Protein AF-A0A962Y8M3-F1 (afdb_monomer_lite)

pLDDT: mean 90.25, std 16.54, range [34.97, 98.0]

Structure (mmCIF, N/CA/C/O backbone):
data_AF-A0A962Y8M3-F1
#
_entry.id   AF-A0A962Y8M3-F1
#
loop_
_atom_site.group_PDB
_atom_site.id
_atom_site.type_symbol
_atom_site.label_atom_id
_atom_site.label_alt_id
_atom_site.label_comp_id
_atom_site.label_asym_id
_atom_site.label_entity_id
_atom_site.label_seq_id
_atom_site.pdbx_PDB_ins_code
_atom_site.Cartn_x
_atom_site.Cartn_y
_atom_site.Cartn_z
_atom_site.occupancy
_atom_site.B_iso_or_equiv
_atom_site.auth_seq_id
_atom_site.auth_comp_id
_atom_site.auth_asym_id
_atom_site.auth_atom_id
_atom_site.pdbx_PDB_model_num
ATOM 1 N N . MET A 1 1 ? 35.198 -25.336 -20.476 1.00 37.50 1 MET A N 1
ATOM 2 C CA . MET A 1 1 ? 34.912 -23.895 -20.653 1.00 37.50 1 MET A CA 1
ATOM 3 C C . MET A 1 1 ? 33.482 -23.810 -21.177 1.00 37.50 1 MET A C 1
ATOM 5 O O . MET A 1 1 ? 33.248 -24.312 -22.264 1.00 37.50 1 MET A O 1
ATOM 9 N N . THR A 1 2 ? 32.502 -23.750 -20.261 1.00 42.81 2 THR A N 1
ATOM 10 C CA . THR A 1 2 ? 31.630 -22.575 -19.983 1.00 42.81 2 THR A CA 1
ATOM 11 C C . THR A 1 2 ? 30.820 -22.149 -21.227 1.00 42.81 2 THR A C 1
ATOM 13 O O . THR A 1 2 ? 31.386 -21.937 -22.282 1.00 42.81 2 THR A O 1
ATOM 16 N N . ASN A 1 3 ? 29.496 -22.002 -21.209 1.00 37.78 3 ASN A N 1
ATOM 17 C CA . ASN A 1 3 ? 28.660 -21.538 -20.115 1.00 37.78 3 ASN A CA 1
ATOM 18 C C . ASN A 1 3 ? 27.204 -22.008 -20.283 1.00 37.78 3 ASN A C 1
ATOM 20 O O . ASN A 1 3 ? 26.705 -22.158 -21.398 1.00 37.78 3 ASN A O 1
ATOM 24 N N . GLY A 1 4 ? 26.555 -22.259 -19.148 1.00 36.41 4 GLY A N 1
ATOM 25 C CA . GLY A 1 4 ? 25.238 -22.865 -19.043 1.00 36.41 4 GLY A CA 1
ATOM 26 C C . GLY A 1 4 ? 24.113 -22.025 -19.641 1.00 36.41 4 GLY A C 1
ATOM 27 O O . GLY A 1 4 ? 24.076 -20.800 -19.535 1.00 36.41 4 GLY A O 1
ATOM 28 N N . LYS A 1 5 ? 23.143 -22.739 -20.213 1.00 40.09 5 LYS A N 1
ATOM 29 C CA . LYS A 1 5 ? 21.791 -22.251 -20.476 1.00 40.09 5 LYS A CA 1
ATOM 30 C C . LYS A 1 5 ? 21.163 -21.792 -19.155 1.00 40.09 5 LYS A C 1
ATOM 32 O O . LYS A 1 5 ? 20.535 -22.589 -18.465 1.00 40.09 5 LYS A O 1
ATOM 37 N N . HIS A 1 6 ? 21.289 -20.512 -18.820 1.00 37.59 6 HIS A N 1
ATOM 38 C CA . HIS A 1 6 ? 20.459 -19.878 -17.799 1.00 37.59 6 HIS A CA 1
ATOM 39 C C . HIS A 1 6 ? 19.072 -19.593 -18.399 1.00 37.59 6 HIS A C 1
ATOM 41 O O . HIS A 1 6 ? 18.704 -18.456 -18.668 1.00 37.59 6 HIS A O 1
ATOM 47 N N . HIS A 1 7 ? 18.281 -20.647 -18.619 1.00 34.97 7 HIS A N 1
ATOM 48 C CA . HIS A 1 7 ? 16.828 -20.489 -18.640 1.00 34.97 7 HIS A CA 1
ATOM 49 C C . HIS A 1 7 ? 16.402 -20.352 -17.180 1.00 34.97 7 HIS A C 1
ATOM 51 O O . HIS A 1 7 ? 16.030 -21.334 -16.538 1.00 34.97 7 HIS A O 1
ATOM 57 N N . SER A 1 8 ? 16.542 -19.150 -16.616 1.00 41.00 8 SER A N 1
ATOM 58 C CA . SER A 1 8 ? 15.908 -18.866 -15.334 1.00 41.00 8 SER A CA 1
ATOM 59 C C . SER A 1 8 ? 14.410 -18.863 -15.602 1.00 41.00 8 SER A C 1
ATOM 61 O O . SER A 1 8 ? 13.903 -17.968 -16.275 1.00 41.00 8 SER A O 1
ATOM 63 N N . LYS A 1 9 ? 13.724 -19.927 -15.176 1.00 39.00 9 LYS A N 1
ATOM 64 C CA . LYS A 1 9 ? 12.268 -20.024 -15.228 1.00 39.00 9 LYS A CA 1
ATOM 65 C C . LYS A 1 9 ? 11.717 -18.786 -14.523 1.00 39.00 9 LYS A C 1
ATOM 67 O O . LYS A 1 9 ? 11.854 -18.675 -13.307 1.00 39.00 9 LYS A O 1
ATOM 72 N N . HIS A 1 10 ? 11.131 -17.857 -15.273 1.00 41.66 10 HIS A N 1
ATOM 73 C CA . HIS A 1 10 ? 10.208 -16.898 -14.691 1.00 41.66 10 HIS A CA 1
ATOM 74 C C . HIS A 1 10 ? 9.092 -17.744 -14.089 1.00 41.66 10 HIS A C 1
ATOM 76 O O . HIS A 1 10 ? 8.301 -18.349 -14.803 1.00 41.66 10 HIS A O 1
ATOM 82 N N . GLN A 1 11 ? 9.121 -17.916 -12.771 1.00 52.88 11 GLN A N 1
ATOM 83 C CA . GLN A 1 11 ? 7.950 -18.381 -12.060 1.00 52.88 11 GLN A CA 1
ATOM 84 C C . GLN A 1 11 ? 6.928 -17.268 -12.280 1.00 52.88 11 GLN A C 1
ATOM 86 O O . GLN A 1 11 ? 7.163 -16.141 -11.837 1.00 52.88 11 GLN A O 1
ATOM 91 N N . ASP A 1 12 ? 5.901 -17.542 -13.082 1.00 65.12 12 ASP A N 1
ATOM 92 C CA . ASP A 1 12 ? 4.903 -16.542 -13.436 1.00 65.12 12 ASP A CA 1
ATOM 93 C C . ASP A 1 12 ? 4.312 -15.984 -12.142 1.00 65.12 12 ASP A C 1
ATOM 95 O O . ASP A 1 12 ? 3.720 -16.696 -11.330 1.00 65.12 12 ASP A O 1
ATOM 99 N N . PHE A 1 13 ? 4.584 -14.705 -11.896 1.00 84.56 13 PHE A N 1
ATOM 100 C CA . PHE A 1 13 ? 3.995 -13.993 -10.780 1.00 84.56 13 PHE A CA 1
ATOM 101 C C . PHE A 1 13 ? 2.519 -13.785 -11.109 1.00 84.56 13 PHE A C 1
ATOM 103 O O . PHE A 1 13 ? 2.186 -12.993 -11.994 1.00 84.56 13 PHE A O 1
ATOM 110 N N . GLU A 1 14 ? 1.652 -14.496 -10.398 1.00 92.69 14 GLU A N 1
ATOM 111 C CA . GLU A 1 14 ? 0.206 -14.367 -10.512 1.00 92.69 14 GLU A CA 1
ATOM 112 C C . GLU A 1 14 ? -0.342 -13.610 -9.301 1.00 92.69 14 GLU A C 1
ATOM 114 O O . GLU A 1 14 ? -0.019 -13.916 -8.151 1.00 92.69 14 GLU A O 1
ATOM 119 N N . ILE A 1 15 ? -1.162 -12.593 -9.568 1.00 94.00 15 ILE A N 1
ATOM 120 C CA . ILE A 1 15 ? -1.894 -11.882 -8.521 1.00 94.00 15 ILE A CA 1
ATOM 121 C C . ILE A 1 15 ? -3.098 -12.753 -8.132 1.00 94.00 15 ILE A C 1
ATOM 123 O O . ILE A 1 15 ? -3.877 -13.102 -9.022 1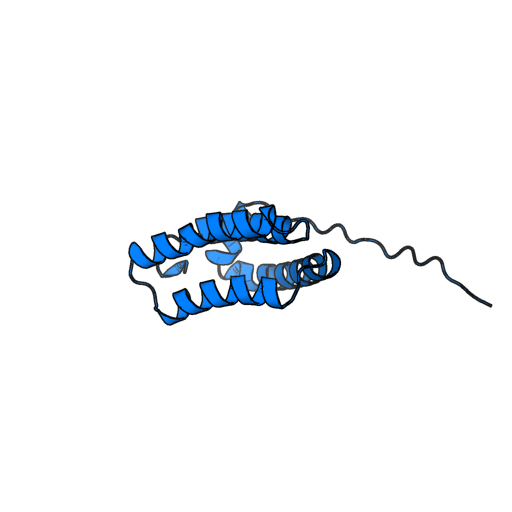.00 94.00 15 ILE A O 1
ATOM 127 N N . PRO A 1 16 ? -3.282 -13.090 -6.840 1.00 95.50 16 PRO A N 1
ATOM 128 C CA . PRO A 1 16 ? -4.456 -13.808 -6.370 1.00 95.50 16 PRO A CA 1
ATOM 129 C C . PRO A 1 16 ? -5.757 -13.110 -6.768 1.00 95.50 16 PRO A C 1
ATOM 131 O O . PRO A 1 16 ? -5.807 -11.895 -6.969 1.00 95.50 16 PRO A O 1
ATOM 134 N N . LYS A 1 17 ? -6.842 -13.882 -6.830 1.00 96.44 17 LYS A N 1
ATOM 135 C CA . LYS A 1 17 ? -8.186 -13.325 -7.023 1.00 96.44 17 LYS A CA 1
ATOM 136 C C . LYS A 1 17 ? -8.533 -12.345 -5.900 1.00 96.44 17 LYS A C 1
ATOM 138 O O . LYS A 1 17 ? -8.036 -12.476 -4.782 1.00 96.44 17 LYS A O 1
ATOM 143 N N . GLU A 1 18 ? -9.436 -11.411 -6.188 1.00 96.62 18 GLU A N 1
ATOM 144 C CA . GLU A 1 18 ? -9.833 -10.366 -5.236 1.00 96.62 18 GLU A CA 1
ATOM 145 C C . GLU A 1 18 ? -10.282 -10.922 -3.881 1.00 96.62 18 GLU A C 1
ATOM 147 O O . GLU A 1 18 ? -9.887 -10.377 -2.856 1.00 96.62 18 GLU A O 1
ATOM 152 N N . ASP A 1 19 ? -11.033 -12.025 -3.857 1.00 96.88 19 ASP A N 1
ATOM 153 C CA . ASP A 1 19 ? -11.506 -12.631 -2.606 1.00 96.88 19 ASP A CA 1
ATOM 154 C C . ASP A 1 19 ? -10.351 -13.101 -1.712 1.00 96.88 19 ASP A C 1
ATOM 156 O O . ASP A 1 19 ? -10.399 -12.919 -0.500 1.00 96.88 19 ASP A O 1
ATOM 160 N N . ALA A 1 20 ? -9.273 -13.628 -2.302 1.00 96.81 20 ALA A N 1
ATOM 161 C CA . ALA A 1 20 ? -8.084 -14.020 -1.548 1.00 96.81 20 ALA A CA 1
ATOM 162 C C . ALA A 1 20 ? -7.340 -12.794 -0.994 1.00 96.81 20 ALA A C 1
ATOM 164 O O . ALA A 1 20 ? -6.876 -12.807 0.141 1.00 96.81 20 ALA A O 1
ATOM 165 N N . LEU A 1 21 ? -7.272 -11.708 -1.771 1.00 97.50 21 LEU A N 1
ATOM 166 C CA . LEU A 1 21 ? -6.668 -10.450 -1.324 1.00 97.50 21 LEU A CA 1
ATOM 167 C C . LEU A 1 21 ? -7.466 -9.791 -0.191 1.00 97.50 21 LEU A C 1
ATOM 169 O O . LEU A 1 21 ? -6.870 -9.194 0.699 1.00 97.50 21 LEU A O 1
ATOM 173 N N . LYS A 1 22 ? -8.798 -9.911 -0.206 1.00 97.88 22 LYS A N 1
ATOM 174 C CA . LYS A 1 22 ? -9.663 -9.467 0.898 1.00 97.88 22 LYS A CA 1
ATOM 175 C C . LYS A 1 22 ? -9.513 -10.364 2.128 1.00 97.88 22 LYS A C 1
ATOM 177 O O . LYS A 1 22 ? -9.486 -9.854 3.246 1.00 97.88 22 LYS A O 1
ATOM 182 N N . ALA A 1 23 ? -9.368 -11.676 1.932 1.00 97.69 23 ALA A N 1
ATOM 183 C CA . ALA A 1 23 ? -9.146 -12.626 3.021 1.00 97.69 23 ALA A CA 1
ATOM 184 C C . ALA A 1 23 ? -7.840 -12.340 3.781 1.00 97.69 23 ALA A C 1
ATOM 186 O O . ALA A 1 23 ? -7.840 -12.407 5.001 1.00 97.69 23 ALA A O 1
ATOM 187 N N . PHE A 1 24 ? -6.776 -11.886 3.105 1.00 97.12 24 PHE A N 1
ATOM 188 C CA . PHE A 1 24 ? -5.538 -11.444 3.774 1.00 97.12 24 PHE A CA 1
ATOM 189 C C . PHE A 1 24 ? -5.732 -10.336 4.818 1.00 97.12 24 PHE A C 1
ATOM 191 O O . PHE A 1 24 ? -4.893 -10.188 5.699 1.00 97.12 24 PHE A O 1
ATOM 198 N N . VAL A 1 25 ? -6.807 -9.553 4.709 1.00 96.50 25 VAL A N 1
ATOM 199 C CA . VAL A 1 25 ? -7.135 -8.462 5.639 1.00 96.50 25 VAL A CA 1
ATOM 200 C C . VAL A 1 25 ? -8.129 -8.906 6.715 1.00 96.50 25 VAL A C 1
ATOM 202 O O . VAL A 1 25 ? -8.148 -8.345 7.800 1.00 96.50 25 VAL A O 1
ATOM 205 N N . THR A 1 26 ? -8.977 -9.889 6.412 1.00 97.06 26 THR A N 1
ATOM 206 C CA . THR A 1 26 ? -10.173 -10.207 7.216 1.00 97.06 26 THR A CA 1
ATOM 207 C C . THR A 1 26 ? -10.144 -11.591 7.861 1.00 97.06 26 THR A C 1
ATOM 209 O O . THR A 1 26 ? -10.996 -11.885 8.695 1.00 97.06 26 THR A O 1
ATOM 212 N N . ASP A 1 27 ? -9.187 -12.443 7.490 1.00 96.69 27 ASP A N 1
ATOM 213 C CA . ASP A 1 27 ? -9.045 -13.810 7.984 1.00 96.69 27 ASP A CA 1
ATOM 214 C C . ASP A 1 27 ? -7.598 -14.093 8.411 1.00 96.69 27 ASP A C 1
ATOM 216 O O . ASP A 1 27 ? -6.712 -14.343 7.584 1.00 96.69 27 ASP A O 1
ATOM 220 N N . ASP A 1 28 ? -7.381 -14.131 9.727 1.00 93.38 28 ASP A N 1
ATOM 221 C CA . ASP A 1 28 ? -6.098 -14.460 10.357 1.00 93.38 28 ASP A CA 1
ATOM 222 C C . ASP A 1 28 ? -5.537 -15.820 9.905 1.00 93.38 28 ASP A C 1
ATOM 224 O O . ASP A 1 28 ? -4.317 -16.020 9.870 1.00 93.38 28 ASP A O 1
ATOM 228 N N . GLY A 1 29 ? -6.400 -16.757 9.494 1.00 96.88 29 GLY A N 1
ATOM 229 C CA . GLY A 1 29 ? -6.003 -18.062 8.964 1.00 96.88 29 GLY A CA 1
ATOM 230 C C . GLY A 1 29 ? -5.178 -17.979 7.676 1.00 96.88 29 GLY A C 1
ATOM 231 O O . GLY A 1 29 ? -4.484 -18.934 7.316 1.00 96.88 29 GLY A O 1
ATOM 232 N N . THR A 1 30 ? -5.189 -16.830 6.996 1.00 97.19 30 THR A N 1
ATOM 233 C CA . THR A 1 30 ? -4.455 -16.607 5.745 1.00 97.19 30 THR A CA 1
ATOM 234 C C . THR A 1 30 ? -3.075 -15.968 5.931 1.00 97.19 30 THR A C 1
ATOM 236 O O . THR A 1 30 ? -2.336 -15.829 4.953 1.00 97.19 30 THR A O 1
ATOM 239 N N . ALA A 1 31 ? -2.661 -15.645 7.163 1.00 95.06 31 ALA A N 1
ATOM 240 C CA . ALA A 1 31 ? -1.435 -14.887 7.440 1.00 95.06 31 ALA A CA 1
ATOM 241 C C . ALA A 1 31 ? -0.170 -15.472 6.780 1.00 95.06 31 ALA A C 1
ATOM 243 O O . ALA A 1 31 ? 0.617 -14.746 6.171 1.00 95.06 31 ALA A O 1
ATOM 244 N N . ALA A 1 32 ? 0.020 -16.795 6.833 1.00 96.94 32 ALA A N 1
ATOM 245 C CA . ALA A 1 32 ? 1.177 -17.446 6.211 1.00 96.94 32 ALA A CA 1
ATOM 246 C C . ALA A 1 32 ? 1.184 -17.298 4.676 1.00 96.94 32 ALA A C 1
ATOM 248 O O . ALA A 1 32 ? 2.237 -17.089 4.071 1.00 96.94 32 ALA A O 1
ATOM 249 N N . GLN A 1 33 ? 0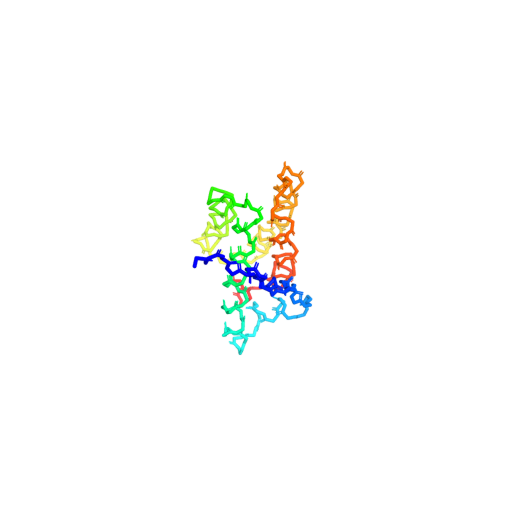.007 -17.367 4.047 1.00 96.75 33 GLN A N 1
ATOM 250 C CA . GLN A 1 33 ? -0.150 -17.187 2.602 1.00 96.75 33 GLN A CA 1
ATOM 251 C C . GLN A 1 33 ? 0.076 -15.728 2.202 1.00 96.75 33 GLN A C 1
ATOM 253 O O . GLN A 1 33 ? 0.733 -15.464 1.194 1.00 96.75 33 GLN A O 1
ATOM 258 N N . MET A 1 34 ? -0.416 -14.786 3.014 1.00 96.81 34 MET A N 1
ATOM 259 C CA . MET A 1 34 ? -0.179 -13.358 2.824 1.00 96.81 34 MET A CA 1
ATOM 260 C C . MET A 1 34 ? 1.321 -13.049 2.829 1.00 96.81 34 MET A C 1
ATOM 262 O O . MET A 1 34 ? 1.799 -12.347 1.939 1.00 96.81 34 MET A O 1
ATOM 266 N N . VAL A 1 35 ? 2.074 -13.587 3.796 1.00 97.06 35 VAL A N 1
ATOM 267 C CA . VAL A 1 35 ? 3.525 -13.358 3.904 1.00 97.06 35 VAL A CA 1
ATOM 268 C C . VAL A 1 35 ? 4.270 -13.910 2.684 1.00 97.06 35 VAL A C 1
ATOM 270 O O . VAL A 1 35 ? 5.038 -13.174 2.063 1.00 97.06 35 VAL A O 1
ATOM 273 N N . ASP A 1 36 ? 4.007 -15.157 2.280 1.00 96.81 36 ASP A N 1
ATOM 274 C CA . ASP A 1 36 ? 4.631 -15.754 1.085 1.00 96.81 36 ASP A CA 1
ATOM 275 C C . ASP A 1 36 ? 4.301 -14.963 -0.196 1.00 96.81 36 ASP A C 1
ATOM 277 O O . ASP A 1 36 ? 5.173 -14.693 -1.031 1.00 96.81 36 ASP A O 1
ATOM 281 N N . PHE A 1 37 ? 3.049 -14.519 -0.341 1.00 97.00 37 PHE A N 1
ATOM 282 C CA . PHE A 1 37 ? 2.653 -13.674 -1.462 1.00 97.00 37 PHE A CA 1
ATOM 283 C C . PHE A 1 37 ? 3.345 -12.303 -1.432 1.00 97.00 37 PHE A C 1
ATOM 285 O O . PHE A 1 37 ? 3.849 -11.852 -2.464 1.00 97.00 37 PHE A O 1
ATOM 292 N N . ALA A 1 38 ? 3.428 -11.655 -0.268 1.00 96.56 38 ALA A N 1
ATOM 293 C CA . ALA A 1 38 ? 4.085 -10.360 -0.107 1.00 96.56 38 ALA A CA 1
ATOM 294 C C . ALA A 1 38 ? 5.574 -10.422 -0.481 1.00 96.56 38 ALA A C 1
ATOM 296 O O . ALA A 1 38 ? 6.087 -9.502 -1.124 1.00 96.56 38 ALA A O 1
ATOM 297 N N . GLU A 1 39 ? 6.265 -11.523 -0.171 1.00 97.25 39 GLU A N 1
ATOM 298 C CA . GLU A 1 39 ? 7.646 -11.731 -0.613 1.00 97.25 39 GLU A CA 1
ATOM 299 C C . GLU A 1 39 ? 7.771 -11.826 -2.140 1.00 97.25 39 GLU A C 1
ATOM 301 O O . GLU A 1 39 ? 8.662 -11.215 -2.745 1.00 97.25 39 GLU A O 1
ATOM 306 N N . LYS A 1 40 ? 6.878 -12.589 -2.783 1.00 96.75 40 LYS A N 1
ATOM 307 C CA . LYS A 1 40 ? 6.839 -12.730 -4.248 1.00 96.75 40 LYS A CA 1
ATOM 308 C C . LYS A 1 40 ? 6.531 -11.394 -4.918 1.00 96.75 40 LYS A C 1
ATOM 310 O O . LYS A 1 40 ? 7.218 -11.021 -5.870 1.00 96.75 40 LYS A O 1
ATOM 315 N N . LEU A 1 41 ? 5.564 -10.650 -4.383 1.00 96.56 41 LEU A N 1
ATOM 316 C CA . LEU A 1 41 ? 5.236 -9.302 -4.832 1.00 96.56 41 LEU A CA 1
ATOM 317 C C . LEU A 1 41 ? 6.442 -8.371 -4.679 1.00 96.56 41 LEU A C 1
ATOM 319 O O . LEU A 1 41 ? 6.800 -7.689 -5.632 1.00 96.56 41 LEU A O 1
ATOM 323 N N . GLY A 1 42 ? 7.128 -8.381 -3.534 1.00 95.94 42 GLY A N 1
ATOM 324 C CA . GLY A 1 42 ? 8.321 -7.562 -3.307 1.00 95.94 42 GLY A CA 1
ATOM 325 C C . GLY A 1 42 ? 9.418 -7.800 -4.351 1.00 95.94 42 GLY A C 1
ATOM 326 O O . GLY A 1 42 ? 9.974 -6.841 -4.895 1.00 95.94 42 GLY A O 1
ATOM 327 N N . ARG A 1 43 ? 9.682 -9.068 -4.699 1.00 96.25 43 ARG A N 1
ATOM 328 C CA . ARG A 1 43 ? 10.608 -9.434 -5.787 1.00 96.25 43 ARG A CA 1
ATOM 329 C C . ARG A 1 43 ? 10.126 -8.902 -7.139 1.00 96.25 43 ARG A C 1
ATOM 331 O O . ARG A 1 43 ? 10.879 -8.209 -7.817 1.00 96.25 43 ARG A O 1
ATOM 338 N N . LYS A 1 44 ? 8.851 -9.119 -7.479 1.00 95.75 44 LYS A N 1
ATOM 339 C CA . LYS A 1 44 ? 8.247 -8.607 -8.719 1.00 95.75 44 LYS A CA 1
ATOM 340 C C . LYS A 1 44 ? 8.350 -7.084 -8.834 1.00 95.75 44 LYS A C 1
ATOM 342 O O . LYS A 1 44 ? 8.676 -6.580 -9.907 1.00 95.75 44 LYS A O 1
ATOM 347 N N . LEU A 1 4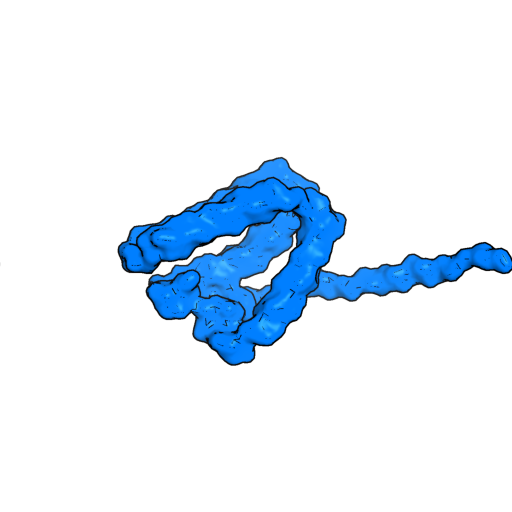5 ? 8.085 -6.344 -7.757 1.00 96.31 45 LEU A N 1
ATOM 348 C CA . LEU A 1 45 ? 8.160 -4.880 -7.741 1.00 96.31 45 LEU A CA 1
ATOM 349 C C . LEU A 1 45 ? 9.593 -4.394 -7.982 1.00 96.31 45 LEU A C 1
ATOM 351 O O . LEU A 1 45 ? 9.799 -3.467 -8.768 1.00 96.31 45 LEU A O 1
ATOM 355 N N . LYS A 1 46 ? 10.583 -5.051 -7.367 1.00 96.06 46 LYS A N 1
ATOM 356 C CA . LYS A 1 46 ? 12.004 -4.772 -7.609 1.00 96.06 46 LYS A CA 1
ATOM 357 C C . LYS A 1 46 ? 12.375 -5.008 -9.074 1.00 96.06 46 LYS A C 1
ATOM 359 O O . LYS A 1 46 ? 12.943 -4.117 -9.701 1.00 96.06 46 LYS A O 1
ATOM 364 N N . ASP A 1 47 ? 12.008 -6.164 -9.622 1.00 96.06 47 ASP A N 1
ATOM 365 C CA . ASP A 1 47 ? 12.293 -6.529 -11.018 1.00 96.06 47 ASP A CA 1
ATOM 366 C C . ASP A 1 47 ? 11.581 -5.599 -12.014 1.00 96.06 47 ASP A C 1
ATOM 368 O O . ASP A 1 47 ? 12.033 -5.396 -13.139 1.00 96.06 47 ASP A O 1
ATOM 372 N N . SER A 1 48 ? 10.488 -4.976 -11.572 1.00 95.94 48 SER A N 1
ATOM 373 C CA . SER A 1 48 ? 9.701 -4.008 -12.335 1.00 95.94 48 SER A CA 1
ATOM 374 C C . SER A 1 48 ? 10.096 -2.555 -12.030 1.00 95.94 48 SER A C 1
ATOM 376 O O . SER A 1 48 ? 9.286 -1.651 -12.227 1.00 95.94 48 SER A O 1
ATOM 378 N N . ASN A 1 49 ? 11.323 -2.306 -11.552 1.00 97.12 49 ASN A N 1
ATOM 379 C CA . ASN A 1 49 ? 11.908 -0.978 -11.314 1.00 97.12 49 ASN A CA 1
ATOM 380 C C . ASN A 1 49 ? 11.119 -0.073 -10.348 1.00 97.12 49 ASN A C 1
ATOM 382 O O . ASN A 1 49 ? 11.114 1.155 -10.497 1.00 97.12 49 ASN A O 1
ATOM 386 N N . VAL A 1 50 ? 10.436 -0.645 -9.355 1.00 97.69 50 VAL A N 1
ATOM 387 C CA . VAL A 1 50 ? 9.847 0.141 -8.264 1.00 97.69 50 VAL A CA 1
ATOM 388 C C . VAL A 1 50 ? 10.941 0.511 -7.267 1.00 97.69 50 VAL A C 1
ATOM 390 O O . VAL A 1 50 ? 11.634 -0.347 -6.726 1.00 97.69 50 VAL A O 1
ATOM 393 N N . THR A 1 51 ? 11.117 1.809 -7.026 1.00 97.19 51 THR A N 1
ATOM 394 C CA . THR A 1 51 ? 12.168 2.307 -6.135 1.00 97.19 51 THR A CA 1
ATOM 395 C C . THR A 1 51 ? 11.746 2.231 -4.672 1.00 97.19 51 THR A C 1
ATOM 397 O O . THR A 1 51 ? 10.566 2.348 -4.329 1.00 97.19 51 THR A O 1
ATOM 400 N N . THR A 1 52 ? 12.727 2.150 -3.773 1.00 96.56 52 THR A N 1
ATOM 401 C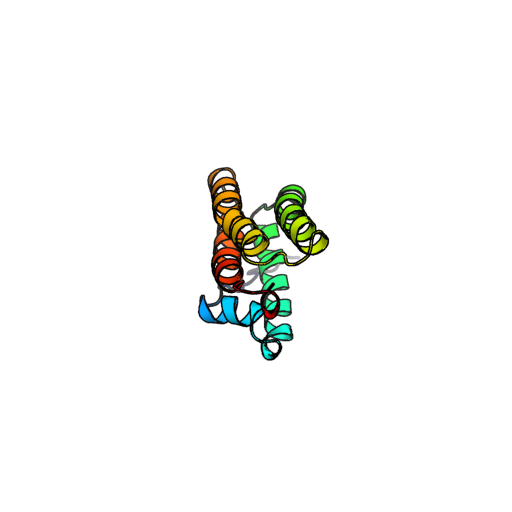 CA . THR A 1 52 ? 12.492 2.216 -2.324 1.00 96.56 52 THR A CA 1
ATOM 402 C C . THR A 1 52 ? 11.728 3.478 -1.922 1.00 96.56 52 THR A C 1
ATOM 404 O O . THR A 1 52 ? 10.894 3.433 -1.023 1.00 96.56 52 THR A O 1
ATOM 407 N N . SER A 1 53 ? 11.973 4.606 -2.593 1.00 96.19 53 SER A N 1
ATOM 408 C CA . SER A 1 53 ? 11.273 5.869 -2.339 1.00 96.19 53 SER A CA 1
ATOM 409 C C . SER A 1 53 ? 9.785 5.777 -2.680 1.00 96.19 53 SER A C 1
ATOM 411 O O . SER A 1 53 ? 8.952 6.282 -1.932 1.00 96.19 53 SER A O 1
ATOM 413 N N . GLN A 1 54 ? 9.432 5.094 -3.774 1.00 95.56 54 GLN A N 1
ATOM 414 C CA . GLN A 1 54 ? 8.034 4.869 -4.154 1.00 95.56 54 GLN A CA 1
ATOM 415 C C . GLN A 1 54 ? 7.315 3.979 -3.132 1.00 95.56 54 GLN A C 1
ATOM 417 O O . GLN A 1 54 ? 6.225 4.335 -2.685 1.00 95.56 54 GLN A O 1
ATOM 422 N N . ILE A 1 55 ? 7.956 2.890 -2.691 1.00 95.12 55 ILE A N 1
ATOM 423 C CA . ILE A 1 55 ? 7.422 2.032 -1.620 1.00 95.12 55 ILE A CA 1
ATOM 424 C C . ILE A 1 55 ? 7.262 2.819 -0.315 1.00 95.12 55 ILE A C 1
ATOM 426 O O . ILE A 1 55 ? 6.198 2.789 0.298 1.00 95.12 55 ILE A O 1
ATOM 430 N N . ARG A 1 56 ? 8.286 3.583 0.087 1.00 95.06 56 ARG A N 1
ATOM 431 C CA . ARG A 1 56 ? 8.271 4.402 1.309 1.00 95.06 56 ARG A CA 1
ATOM 432 C C . ARG A 1 56 ? 7.137 5.423 1.305 1.00 95.06 56 ARG A C 1
ATOM 434 O O . ARG A 1 56 ? 6.538 5.650 2.349 1.00 95.06 56 ARG A O 1
ATOM 441 N N . ASN A 1 57 ? 6.829 6.019 0.157 1.00 92.62 57 ASN A N 1
ATOM 442 C CA . ASN A 1 57 ? 5.724 6.969 0.044 1.00 92.62 57 ASN A CA 1
ATOM 443 C C . ASN A 1 57 ? 4.363 6.295 0.267 1.00 92.62 57 ASN A C 1
ATOM 445 O O . ASN A 1 57 ? 3.519 6.855 0.964 1.00 92.62 57 ASN A O 1
ATOM 449 N N . ALA A 1 58 ? 4.150 5.096 -0.286 1.00 91.94 58 ALA A N 1
ATOM 450 C CA . ALA A 1 58 ? 2.920 4.335 -0.068 1.00 91.94 58 ALA A CA 1
ATOM 451 C C . ALA A 1 58 ? 2.803 3.860 1.392 1.00 91.94 58 ALA A C 1
ATOM 453 O O . ALA A 1 58 ? 1.834 4.198 2.073 1.00 91.94 58 ALA A O 1
ATOM 454 N N . TYR A 1 59 ? 3.830 3.169 1.896 1.00 93.75 59 TYR A N 1
ATOM 455 C CA . TYR A 1 59 ? 3.882 2.661 3.270 1.00 93.75 59 TYR A CA 1
ATOM 456 C C . TYR A 1 59 ? 3.773 3.781 4.309 1.00 93.75 59 TYR A C 1
ATOM 458 O O . TYR A 1 59 ? 3.016 3.671 5.264 1.00 93.75 59 TYR A O 1
ATOM 466 N N . GLY A 1 60 ? 4.477 4.898 4.108 1.00 94.88 60 GLY A N 1
ATOM 467 C CA . GLY A 1 60 ? 4.451 6.027 5.033 1.00 94.88 60 GLY A CA 1
ATOM 468 C C . GLY A 1 60 ? 3.070 6.668 5.170 1.00 94.88 60 GLY A C 1
ATOM 469 O O . GLY A 1 60 ? 2.747 7.175 6.239 1.00 94.88 60 GLY A O 1
ATOM 470 N N . ASN A 1 61 ? 2.237 6.632 4.125 1.00 92.31 61 ASN A N 1
ATOM 471 C CA . ASN A 1 61 ? 0.855 7.100 4.220 1.00 92.31 61 ASN A CA 1
ATOM 472 C C . ASN A 1 61 ? -0.006 6.141 5.047 1.00 92.31 61 ASN A C 1
ATOM 474 O O . ASN A 1 61 ? -0.723 6.609 5.923 1.00 92.31 61 ASN A O 1
ATOM 478 N N . MET A 1 62 ? 0.109 4.828 4.817 1.00 93.19 62 MET A N 1
ATOM 479 C CA . MET A 1 62 ? -0.595 3.822 5.621 1.00 93.19 62 MET A CA 1
ATOM 480 C C . MET A 1 62 ? -0.166 3.895 7.091 1.00 93.19 62 MET A C 1
ATOM 482 O O . MET A 1 62 ? -1.005 4.000 7.978 1.00 93.19 62 MET A O 1
ATOM 486 N N . LYS A 1 63 ? 1.144 3.978 7.352 1.00 95.06 63 LYS A N 1
ATOM 487 C CA . LYS A 1 63 ? 1.685 4.045 8.714 1.00 95.06 63 LYS A CA 1
ATOM 488 C C . LYS A 1 63 ? 1.209 5.278 9.486 1.00 95.06 63 LYS A C 1
ATOM 490 O O . LYS A 1 63 ? 1.026 5.209 10.693 1.00 95.06 63 LYS A O 1
ATOM 495 N N . LYS A 1 64 ? 0.992 6.413 8.811 1.00 95.25 64 LYS A N 1
ATOM 496 C CA . LYS A 1 64 ? 0.403 7.610 9.440 1.00 95.25 64 LYS A CA 1
ATOM 497 C C . LYS A 1 64 ? -1.046 7.387 9.873 1.00 95.25 64 LYS A C 1
ATOM 499 O O . LYS A 1 64 ? -1.425 7.893 10.926 1.00 95.25 64 LYS A O 1
ATOM 504 N N . LEU A 1 65 ? -1.834 6.664 9.074 1.00 94.69 65 LEU A N 1
ATOM 505 C CA . LEU A 1 65 ? -3.206 6.300 9.438 1.00 94.69 65 LEU A CA 1
ATOM 506 C C . LEU A 1 65 ? -3.198 5.353 10.635 1.00 94.69 65 LEU A C 1
ATOM 508 O O . LEU A 1 65 ? -3.871 5.629 11.619 1.00 94.69 65 LEU A O 1
ATOM 512 N N . GLU A 1 66 ? -2.361 4.315 10.586 1.00 93.19 66 GLU A N 1
ATOM 513 C CA . GLU A 1 66 ? -2.185 3.356 11.683 1.00 93.19 66 GLU A CA 1
ATOM 514 C C . GLU A 1 66 ? -1.819 4.070 12.998 1.00 93.19 66 GLU A C 1
ATOM 516 O O . GLU A 1 66 ? -2.470 3.874 14.018 1.00 93.19 66 GLU A O 1
ATOM 521 N N . LEU A 1 67 ? -0.843 4.988 12.965 1.00 95.94 67 LEU A N 1
ATOM 522 C CA . LEU A 1 67 ? -0.436 5.778 14.136 1.00 95.94 67 LEU A CA 1
ATOM 523 C C . LEU A 1 67 ? -1.528 6.725 14.660 1.00 95.94 67 LEU A C 1
ATOM 525 O O . LEU A 1 67 ? -1.484 7.109 15.826 1.00 95.94 67 LEU A O 1
ATOM 529 N N . SER A 1 68 ? -2.470 7.136 13.809 1.00 94.81 68 SER A N 1
ATOM 530 C CA . SER A 1 68 ? -3.597 7.992 14.210 1.00 94.81 68 SER A CA 1
ATOM 531 C C . SER A 1 68 ? -4.744 7.196 14.847 1.00 94.81 68 SER A C 1
ATOM 533 O O . SER A 1 68 ? -5.615 7.796 15.484 1.00 94.81 68 SER A O 1
ATOM 535 N N . GLY A 1 69 ? -4.730 5.868 14.689 1.00 94.88 69 GLY A N 1
ATOM 536 C CA . GLY A 1 69 ? -5.758 4.952 15.168 1.00 94.88 69 GLY A CA 1
ATOM 537 C C . GLY A 1 69 ? -7.050 4.983 14.346 1.00 94.88 69 GLY A C 1
ATOM 538 O O . GLY A 1 69 ? -7.264 5.838 13.476 1.00 94.88 69 GLY A O 1
ATOM 539 N N . TRP A 1 70 ? -7.942 4.034 14.636 1.00 95.94 70 TRP A N 1
ATOM 540 C CA . TRP A 1 70 ? -9.271 3.996 14.039 1.00 95.94 70 TRP A CA 1
ATOM 541 C C . TRP A 1 70 ? -10.187 5.059 14.660 1.00 95.94 70 TRP A C 1
ATOM 543 O O . TRP A 1 70 ? -10.411 5.104 15.865 1.00 95.94 70 TRP A O 1
ATOM 553 N N . GLN A 1 71 ? -10.737 5.932 13.818 1.00 96.12 71 GLN A N 1
ATOM 554 C CA . GLN A 1 71 ? -11.630 7.035 14.188 1.00 96.12 71 GLN A CA 1
ATOM 555 C C . GLN A 1 71 ? -12.982 6.899 13.469 1.00 96.12 71 GLN A C 1
ATOM 557 O O . GLN A 1 71 ? -13.599 7.889 13.063 1.00 96.12 71 GLN A O 1
ATOM 562 N N . GLY A 1 72 ? -13.426 5.659 13.244 1.00 95.38 72 GLY A N 1
ATOM 563 C CA . GLY A 1 72 ? -14.669 5.360 12.540 1.00 95.38 72 GLY A CA 1
ATOM 564 C C . GLY A 1 72 ? -14.628 5.777 11.070 1.00 95.38 72 GLY A C 1
ATOM 565 O O . GLY A 1 72 ? -13.640 5.577 10.359 1.00 95.38 72 GLY A O 1
ATOM 566 N N . THR A 1 73 ? -15.707 6.417 10.617 1.00 94.56 73 THR A N 1
ATOM 567 C CA . THR A 1 73 ? -15.903 6.819 9.213 1.00 94.56 73 THR A CA 1
ATOM 568 C C . THR A 1 73 ? -14.799 7.733 8.681 1.00 94.56 73 THR A C 1
ATOM 570 O O . THR A 1 73 ? -14.545 7.760 7.474 1.00 94.56 73 THR A O 1
ATOM 573 N N . ARG A 1 74 ? -14.106 8.468 9.562 1.00 95.62 74 ARG A N 1
ATOM 574 C CA . ARG A 1 74 ? -12.955 9.285 9.176 1.00 95.62 74 ARG A CA 1
ATOM 575 C C . ARG A 1 74 ? -11.798 8.422 8.674 1.00 95.62 74 ARG A C 1
ATOM 577 O O . ARG A 1 74 ? -11.340 8.654 7.556 1.00 95.62 74 ARG A O 1
ATOM 584 N N . THR A 1 75 ? -11.356 7.441 9.462 1.00 96.38 75 THR A N 1
ATOM 585 C CA . THR A 1 75 ? -10.253 6.545 9.079 1.00 96.38 75 THR A CA 1
ATOM 586 C C . THR A 1 75 ? -10.635 5.737 7.848 1.00 96.38 75 THR A C 1
ATOM 588 O O . THR A 1 75 ? -9.866 5.700 6.891 1.00 96.38 75 THR A O 1
ATOM 591 N N . GLN A 1 76 ? -11.866 5.220 7.793 1.00 95.62 76 GLN A N 1
ATOM 592 C CA . GLN A 1 76 ? -12.381 4.517 6.616 1.00 95.62 76 GLN A CA 1
ATOM 593 C C . GLN A 1 76 ? -12.274 5.369 5.338 1.00 95.62 76 GLN A C 1
ATOM 595 O O . GLN A 1 76 ? -11.758 4.917 4.314 1.00 95.62 76 GLN A O 1
ATOM 600 N N . ARG A 1 77 ? -12.690 6.644 5.388 1.00 96.44 77 ARG A N 1
ATOM 601 C CA . ARG A 1 77 ? -12.559 7.565 4.247 1.00 96.44 77 ARG A CA 1
ATOM 602 C C . ARG A 1 77 ? -11.097 7.800 3.865 1.00 96.44 77 ARG A C 1
ATOM 604 O O . ARG A 1 77 ? -10.777 7.886 2.682 1.00 96.44 77 ARG A O 1
ATOM 611 N N . GLU A 1 78 ? -10.212 7.953 4.844 1.00 96.88 78 GLU A N 1
ATOM 612 C CA . GLU A 1 78 ? -8.786 8.199 4.608 1.00 96.88 78 GLU A CA 1
ATOM 613 C C . GLU A 1 78 ? -8.071 6.981 3.998 1.00 96.88 78 GLU A C 1
ATOM 615 O O . GLU A 1 78 ? -7.237 7.161 3.103 1.00 96.88 78 GLU A O 1
ATOM 620 N N . VAL A 1 79 ? -8.456 5.766 4.400 1.00 96.94 79 VAL A N 1
ATOM 621 C CA . VAL A 1 79 ? -8.024 4.496 3.796 1.00 96.94 79 VAL A CA 1
ATOM 622 C C . VAL A 1 79 ? -8.515 4.390 2.349 1.00 96.94 79 VAL A C 1
ATOM 624 O O . VAL A 1 79 ? -7.711 4.161 1.446 1.00 96.94 79 VAL A O 1
ATOM 627 N N . LEU A 1 80 ? -9.791 4.691 2.074 1.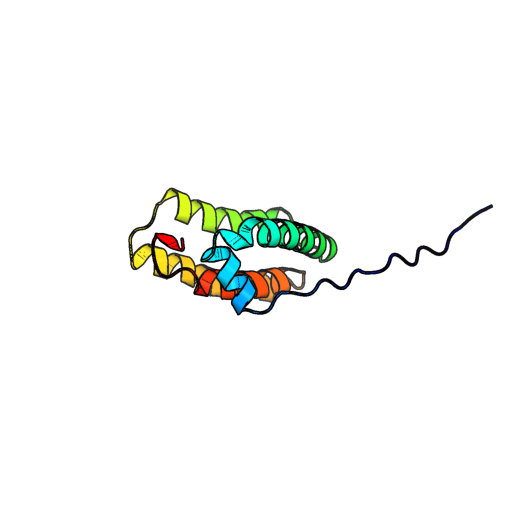00 97.06 80 LEU A N 1
ATOM 628 C CA . LEU A 1 80 ? -10.329 4.710 0.704 1.00 97.06 80 LEU A CA 1
ATOM 629 C C . LEU A 1 80 ? -9.587 5.698 -0.215 1.00 97.06 80 LEU A C 1
ATOM 631 O O . LEU A 1 80 ? -9.376 5.420 -1.399 1.00 97.06 80 LEU A O 1
ATOM 635 N N . LEU A 1 81 ? -9.118 6.833 0.319 1.00 96.88 81 LEU A N 1
ATOM 636 C CA . LEU A 1 81 ? -8.316 7.813 -0.426 1.00 96.88 81 LEU A CA 1
ATOM 637 C C . LEU A 1 81 ? -6.914 7.307 -0.810 1.00 96.88 81 LEU A C 1
ATOM 639 O O . LEU A 1 81 ? -6.230 7.957 -1.608 1.00 96.88 81 LEU A O 1
ATOM 643 N N . LEU A 1 82 ? -6.467 6.151 -0.313 1.00 96.56 82 LEU A N 1
ATOM 644 C CA . LEU A 1 82 ? -5.250 5.504 -0.804 1.00 96.56 82 LEU A CA 1
ATOM 645 C C . LEU A 1 82 ? -5.411 5.012 -2.253 1.00 96.56 82 LEU A C 1
ATOM 647 O O . LEU A 1 82 ? -4.449 5.107 -3.017 1.00 96.56 82 LEU A O 1
ATOM 651 N N . LYS A 1 83 ? -6.616 4.601 -2.682 1.00 97.31 83 LYS A N 1
ATOM 652 C CA . LYS A 1 83 ? -6.888 4.136 -4.059 1.00 97.31 83 LYS A CA 1
ATOM 653 C C . LYS A 1 83 ? -6.546 5.190 -5.125 1.00 97.31 83 LYS A C 1
ATOM 655 O O . LYS A 1 83 ? -5.720 4.897 -5.993 1.00 97.31 83 LYS A O 1
ATOM 660 N N . PRO A 1 84 ? -7.089 6.429 -5.089 1.00 97.50 84 PRO A N 1
ATOM 661 C CA . PRO A 1 84 ? -6.735 7.449 -6.077 1.00 97.50 84 PRO A CA 1
ATOM 662 C C . PRO A 1 84 ? -5.258 7.868 -6.004 1.00 97.50 84 PRO A C 1
ATOM 664 O O . PRO A 1 84 ? -4.664 8.185 -7.033 1.00 97.50 84 PRO A O 1
ATOM 667 N N . ARG A 1 85 ? -4.625 7.822 -4.822 1.00 95.50 85 ARG A N 1
ATOM 668 C CA . ARG A 1 85 ? -3.184 8.102 -4.675 1.00 95.50 85 ARG A CA 1
ATOM 669 C C . ARG A 1 85 ? -2.327 7.042 -5.369 1.00 95.50 85 ARG A C 1
ATOM 671 O O . ARG A 1 85 ? -1.404 7.396 -6.102 1.00 95.50 85 ARG A O 1
ATOM 678 N N . LEU A 1 86 ? -2.648 5.762 -5.174 1.00 95.88 86 LEU A N 1
ATOM 679 C CA . LEU A 1 86 ? -1.987 4.645 -5.853 1.00 95.88 86 LEU A CA 1
ATOM 680 C C . LEU A 1 86 ? -2.231 4.692 -7.364 1.00 95.88 86 LEU A C 1
ATOM 682 O O . LEU A 1 86 ? -1.288 4.527 -8.132 1.00 95.88 86 LEU A O 1
ATOM 686 N N . ALA A 1 87 ? -3.459 4.992 -7.796 1.00 96.88 87 ALA A N 1
ATOM 687 C CA . ALA A 1 87 ? -3.793 5.149 -9.210 1.00 96.88 87 ALA A CA 1
ATOM 688 C C . ALA A 1 87 ? -2.982 6.267 -9.878 1.00 96.88 87 ALA A C 1
ATOM 690 O O . ALA A 1 87 ? -2.436 6.062 -10.962 1.00 96.88 87 ALA A O 1
ATOM 691 N N . TYR A 1 88 ? -2.840 7.421 -9.219 1.00 96.38 88 TYR A N 1
ATOM 692 C CA . TYR A 1 88 ? -1.992 8.502 -9.716 1.00 96.38 88 TYR A CA 1
ATOM 693 C C . TYR A 1 88 ? -0.518 8.087 -9.787 1.00 96.38 88 TYR A C 1
ATOM 695 O O . TYR A 1 88 ? 0.137 8.330 -10.799 1.00 96.38 88 TYR A O 1
ATOM 703 N N . ALA A 1 89 ? 0.009 7.432 -8.747 1.00 94.94 89 ALA A N 1
ATOM 704 C CA . ALA A 1 89 ? 1.396 6.971 -8.731 1.00 94.94 89 ALA A CA 1
ATOM 705 C C . ALA A 1 89 ? 1.678 5.953 -9.853 1.00 94.94 89 ALA A C 1
ATOM 707 O O . ALA A 1 89 ? 2.671 6.099 -10.564 1.00 94.94 89 ALA A O 1
ATOM 708 N N . ALA A 1 90 ? 0.779 4.987 -10.060 1.00 95.75 90 ALA A N 1
ATOM 709 C CA . ALA A 1 90 ? 0.863 4.004 -11.139 1.00 95.75 90 ALA A CA 1
ATOM 710 C C . ALA A 1 90 ? 0.717 4.639 -12.534 1.00 95.75 90 ALA A C 1
ATOM 712 O O . ALA A 1 90 ? 1.452 4.297 -13.451 1.00 95.75 90 ALA A O 1
ATOM 713 N N . GLY A 1 91 ? -0.179 5.617 -12.708 1.00 96.25 91 GLY A N 1
ATOM 714 C CA . GLY A 1 91 ? -0.318 6.338 -13.979 1.00 96.25 91 GLY A CA 1
ATOM 715 C C . GLY A 1 91 ? 0.876 7.249 -14.292 1.00 96.25 91 GLY A C 1
ATOM 716 O O . GLY A 1 91 ? 1.250 7.422 -15.452 1.00 96.25 91 GLY A O 1
ATOM 717 N N . ARG A 1 92 ? 1.501 7.822 -13.255 1.00 96.19 92 ARG A N 1
ATOM 718 C CA . ARG A 1 92 ? 2.676 8.694 -13.376 1.00 96.19 92 ARG A CA 1
ATOM 719 C C . ARG A 1 92 ? 3.951 7.917 -13.686 1.00 96.19 92 ARG A C 1
ATOM 721 O O . ARG A 1 92 ? 4.797 8.408 -14.432 1.00 96.19 92 ARG A O 1
ATOM 728 N N . HIS A 1 93 ? 4.121 6.746 -13.082 1.00 93.31 93 HIS A N 1
ATOM 729 C CA . HIS A 1 93 ? 5.322 5.934 -13.215 1.00 93.31 93 HIS A CA 1
ATOM 730 C C . HIS A 1 93 ? 5.003 4.667 -14.006 1.00 93.31 93 HIS A C 1
ATOM 732 O O . HIS A 1 93 ? 4.281 3.800 -13.537 1.00 93.31 93 HIS A O 1
ATOM 738 N N . ARG A 1 94 ? 5.580 4.537 -15.203 1.00 89.06 94 ARG A N 1
ATOM 739 C CA . ARG A 1 94 ? 5.401 3.364 -16.076 1.00 89.06 94 ARG A CA 1
ATOM 740 C C . ARG A 1 94 ? 6.272 2.185 -15.614 1.00 89.06 94 ARG A C 1
ATOM 742 O O . ARG A 1 94 ? 7.174 1.763 -16.331 1.00 89.06 94 ARG A O 1
ATOM 749 N N . ASN A 1 95 ? 6.064 1.732 -14.383 1.00 94.88 95 ASN A N 1
ATOM 750 C CA . ASN A 1 95 ? 6.813 0.662 -13.723 1.00 94.88 95 ASN A CA 1
ATOM 751 C C . ASN A 1 95 ? 5.852 -0.249 -12.928 1.00 94.88 95 ASN A C 1
ATOM 753 O O . ASN A 1 95 ? 4.637 -0.138 -13.083 1.00 94.88 95 ASN A O 1
ATOM 757 N N . GLY A 1 96 ? 6.375 -1.126 -12.064 1.00 94.12 96 GLY A N 1
ATOM 758 C CA . GLY A 1 96 ? 5.584 -2.124 -11.320 1.00 94.12 96 GLY A CA 1
ATOM 759 C C . GLY A 1 96 ? 4.531 -1.599 -10.326 1.00 94.12 96 GLY A C 1
ATOM 760 O O . GLY A 1 96 ? 3.975 -2.369 -9.545 1.00 94.12 96 GLY A O 1
ATOM 761 N N . LEU A 1 97 ? 4.272 -0.288 -10.272 1.00 96.25 97 LEU A N 1
ATOM 762 C CA . LEU A 1 97 ? 3.248 0.282 -9.391 1.00 96.25 97 LEU A CA 1
ATOM 763 C C . LEU A 1 97 ? 1.819 -0.088 -9.808 1.00 96.25 97 LEU A C 1
ATOM 765 O O . LEU A 1 97 ? 0.916 -0.024 -8.974 1.00 96.25 97 LEU A O 1
ATOM 769 N N . GLU A 1 98 ? 1.602 -0.494 -11.059 1.00 95.62 98 GLU A N 1
ATOM 770 C CA . GLU A 1 98 ? 0.304 -1.005 -11.505 1.00 95.62 98 GLU A CA 1
ATOM 771 C C . GLU A 1 98 ? -0.044 -2.330 -10.807 1.00 95.62 98 GLU A C 1
ATOM 773 O O . GLU A 1 98 ? -1.172 -2.504 -10.347 1.00 95.62 98 GLU A O 1
ATOM 778 N N . GLU A 1 99 ? 0.926 -3.231 -10.642 1.00 95.81 99 GLU A N 1
ATOM 779 C CA . GLU A 1 99 ? 0.774 -4.472 -9.881 1.00 95.81 99 GLU A CA 1
ATOM 780 C C . GLU A 1 99 ? 0.504 -4.191 -8.402 1.00 95.81 99 GLU A C 1
ATOM 782 O O . GLU A 1 99 ? -0.421 -4.772 -7.832 1.00 95.81 99 GLU A O 1
ATOM 787 N N . LEU A 1 100 ? 1.239 -3.251 -7.794 1.00 96.12 100 LEU A N 1
ATOM 788 C CA . LEU A 1 100 ? 0.975 -2.837 -6.413 1.00 96.12 100 LEU A CA 1
ATOM 789 C C . LEU A 1 100 ? -0.454 -2.296 -6.263 1.00 96.12 100 LEU A C 1
ATOM 791 O O . LEU A 1 100 ? -1.158 -2.670 -5.330 1.00 96.12 100 LEU A O 1
ATOM 795 N N . LYS A 1 101 ? -0.915 -1.456 -7.196 1.00 96.44 101 LYS A N 1
ATOM 796 C CA . LYS A 1 101 ? -2.287 -0.931 -7.195 1.00 96.44 101 LYS A CA 1
ATOM 797 C C . LYS A 1 101 ? -3.324 -2.056 -7.283 1.00 96.44 101 LYS A C 1
ATOM 799 O O . LYS A 1 101 ? -4.310 -2.023 -6.551 1.00 96.44 101 LYS A O 1
ATOM 804 N N . ARG A 1 102 ? -3.113 -3.044 -8.159 1.00 96.69 102 ARG A N 1
ATOM 805 C CA . ARG A 1 102 ? -4.023 -4.193 -8.325 1.00 96.69 102 ARG A CA 1
ATOM 806 C C . ARG A 1 102 ? -4.132 -5.043 -7.062 1.00 96.69 102 ARG A C 1
ATOM 808 O O . ARG A 1 102 ? -5.226 -5.491 -6.756 1.00 96.69 102 ARG A O 1
ATOM 815 N N . VAL A 1 103 ? -3.034 -5.220 -6.328 1.00 97.06 103 VAL A N 1
ATOM 816 C CA . VAL A 1 103 ? -3.026 -5.944 -5.047 1.00 97.06 103 VAL A CA 1
ATOM 817 C C . VAL A 1 103 ? -3.688 -5.133 -3.933 1.00 97.06 103 VAL A C 1
ATOM 819 O O . VAL A 1 103 ? -4.504 -5.657 -3.181 1.00 97.06 103 VAL A O 1
ATOM 822 N N . MET A 1 104 ? -3.345 -3.849 -3.822 1.00 96.81 104 MET A N 1
ATOM 823 C CA . MET A 1 104 ? -3.789 -3.015 -2.705 1.00 96.81 104 MET A CA 1
ATOM 824 C C . MET A 1 104 ? -5.260 -2.614 -2.807 1.00 96.81 104 MET A C 1
ATOM 826 O O . MET A 1 104 ? -5.889 -2.416 -1.778 1.00 96.81 104 MET A O 1
ATOM 830 N N . ASN A 1 105 ? -5.824 -2.468 -4.010 1.00 97.62 105 ASN A N 1
ATOM 831 C CA . ASN A 1 105 ? -7.210 -2.016 -4.165 1.00 97.62 105 ASN A CA 1
ATOM 832 C C . ASN A 1 105 ? -8.228 -2.952 -3.476 1.00 97.62 105 ASN A C 1
ATOM 834 O O . ASN A 1 105 ? -9.005 -2.439 -2.674 1.00 97.62 105 ASN A O 1
ATOM 838 N N . PRO A 1 106 ? -8.215 -4.282 -3.705 1.00 98.00 106 PRO A N 1
ATOM 839 C CA . PRO A 1 106 ? -9.100 -5.202 -2.991 1.00 98.00 106 PRO A CA 1
ATOM 840 C C . PRO A 1 106 ? -8.841 -5.237 -1.483 1.00 98.00 106 PRO A C 1
ATOM 842 O O . PRO A 1 106 ? -9.795 -5.305 -0.718 1.00 98.00 106 PRO A O 1
ATOM 845 N N . ALA A 1 107 ? -7.577 -5.142 -1.055 1.00 96.88 107 ALA A N 1
ATOM 84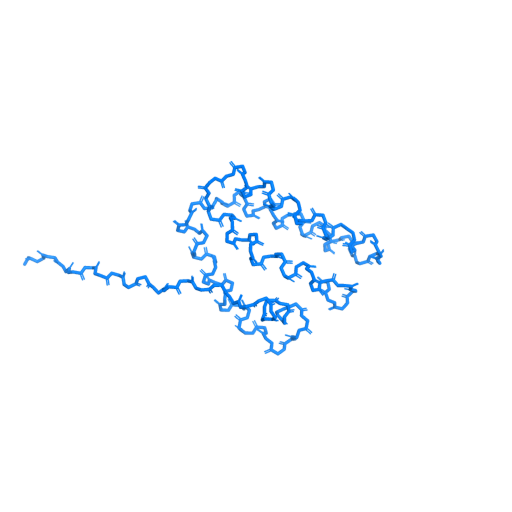6 C CA . ALA A 1 107 ? -7.228 -5.081 0.364 1.00 96.88 107 ALA A CA 1
ATOM 847 C C . ALA A 1 107 ? -7.795 -3.815 1.033 1.00 96.88 107 ALA A C 1
ATOM 849 O O . ALA A 1 107 ? -8.383 -3.894 2.101 1.00 96.88 107 ALA A O 1
ATOM 850 N N . ILE A 1 108 ? -7.703 -2.657 0.370 1.00 97.25 108 ILE A N 1
ATOM 851 C CA . ILE A 1 108 ? -8.317 -1.402 0.832 1.00 97.25 108 ILE A CA 1
ATOM 852 C C . ILE A 1 108 ? -9.843 -1.534 0.909 1.00 97.25 108 ILE A C 1
ATOM 854 O O . ILE A 1 108 ? -10.445 -1.033 1.852 1.00 97.25 108 ILE A O 1
ATOM 858 N N . ASP A 1 109 ? -10.466 -2.207 -0.062 1.00 97.81 109 ASP A N 1
ATOM 859 C CA . ASP A 1 109 ? -11.918 -2.428 -0.074 1.00 97.81 109 ASP A CA 1
ATOM 860 C C . ASP A 1 109 ? -12.388 -3.385 1.037 1.00 97.81 109 ASP A C 1
ATOM 862 O O . ASP A 1 109 ? -13.570 -3.377 1.379 1.00 97.81 109 ASP A O 1
ATOM 866 N N . ALA A 1 110 ? -11.487 -4.193 1.604 1.00 97.50 110 ALA A N 1
ATOM 867 C CA . ALA A 1 110 ? -11.777 -5.065 2.741 1.00 97.50 110 ALA A CA 1
ATOM 868 C C . ALA A 1 110 ? -11.800 -4.317 4.086 1.00 97.50 110 ALA A C 1
ATOM 870 O O . ALA A 1 110 ? -12.429 -4.792 5.029 1.00 97.50 110 ALA A O 1
ATOM 871 N N . VAL A 1 111 ? -11.161 -3.144 4.170 1.00 96.50 111 VAL A N 1
ATOM 872 C CA . VAL A 1 111 ? -11.128 -2.325 5.388 1.00 96.50 111 VAL A CA 1
ATOM 873 C C . VAL A 1 111 ? -12.456 -1.584 5.550 1.00 96.50 111 VAL A C 1
ATOM 875 O O . VAL A 1 111 ? -12.713 -0.561 4.904 1.00 96.50 111 VAL A O 1
ATOM 878 N N . THR A 1 112 ? -13.319 -2.087 6.427 1.00 95.56 112 THR A N 1
ATOM 879 C CA . THR A 1 112 ? -14.670 -1.541 6.654 1.00 95.56 112 THR A CA 1
ATOM 880 C C . THR A 1 112 ? -14.902 -1.055 8.080 1.00 95.56 112 THR A C 1
ATOM 882 O O . THR A 1 112 ? -15.696 -0.136 8.289 1.00 95.56 112 THR A O 1
ATOM 885 N N . ASP A 1 113 ? -14.159 -1.599 9.034 1.00 95.31 113 ASP A N 1
ATOM 886 C CA . ASP A 1 113 ? -14.197 -1.259 10.450 1.00 95.31 113 ASP A CA 1
ATOM 887 C C . ASP A 1 113 ? -12.812 -1.422 11.102 1.00 95.31 113 ASP A C 1
ATOM 889 O O . ASP A 1 113 ? -11.834 -1.757 10.433 1.00 95.31 113 ASP A O 1
ATOM 893 N N . GLU A 1 114 ? -12.745 -1.189 12.414 1.00 95.38 114 GLU A N 1
ATOM 894 C CA . GLU A 1 114 ? -11.525 -1.307 13.219 1.00 95.38 114 GLU A CA 1
ATOM 895 C C . GLU A 1 114 ? -10.915 -2.711 13.209 1.00 95.38 114 GLU A C 1
ATOM 897 O O . GLU A 1 114 ? -9.700 -2.834 13.265 1.00 95.38 114 GLU A O 1
ATOM 902 N N . SER A 1 115 ? -11.733 -3.765 13.134 1.00 94.12 115 SER A N 1
ATOM 903 C CA . SER A 1 115 ? -11.234 -5.146 13.154 1.00 94.12 115 SER A CA 1
ATOM 904 C C . SER A 1 115 ? -10.521 -5.523 11.857 1.00 94.12 115 SER A C 1
ATOM 906 O O . SER A 1 115 ? -9.615 -6.347 11.862 1.00 94.12 115 SER A O 1
ATOM 908 N N . SER A 1 116 ? -10.922 -4.882 10.759 1.00 93.56 116 SER A N 1
ATOM 909 C CA . SER A 1 116 ? -10.335 -5.045 9.428 1.00 93.56 116 SER A CA 1
ATOM 910 C C . SER A 1 116 ? -9.260 -4.003 9.074 1.00 93.56 116 SER A C 1
ATOM 912 O O . SER A 1 116 ? -8.800 -3.998 7.934 1.00 93.56 116 SER A O 1
ATOM 914 N N . PHE A 1 117 ? -8.920 -3.077 9.982 1.00 92.06 117 PHE A N 1
ATOM 915 C CA . PHE A 1 117 ? -7.976 -1.971 9.746 1.00 92.06 117 PHE A CA 1
ATOM 916 C C . PHE A 1 117 ? -6.554 -2.287 10.211 1.00 92.06 117 PHE A C 1
ATOM 918 O O . PHE A 1 117 ? -5.624 -2.010 9.413 1.00 92.06 117 PHE A O 1
#

Radius of gyration: 16.52 Å; chains: 1; bounding box: 51×33×36 Å

Sequence (117 aa):
MTNGKHHSKHQDFEIPKEDALKAFVTDDGTAAQMVDFAEKLGRKLKDSNVTTSQIRNAYGNMKKLELSGWQGTRTQREVLLLKPRLAYAAGRHRNGLEELKRVMNPAIDAVTDESSF

Foldseek 3Di:
DDDDDPPPPPPPLDADDLVLLLCCLQPPVCVVVVVVNVVSLVVQQVVQVNDPVNVCVLVVQVVVLVVVAFPAPVSLVSLQVSLVVLVVSCVVDVTCSVVVSVSVVSLSVSPHGRSRD

Secondary structure (DSSP, 8-state):
--------------PPPHHHHHHHHH-GGGHHHHHHHHHHHHHHHHHTT--HHHHHHHHHHHHHHHHH---THHHHHHHHTHHHHHHHHHHHS-STHHHHHHHHHHHHHH--SGGG-